Protein AF-A0A2E5V3P9-F1 (afdb_monomer_lite)

Radius of gyration: 15.8 Å; chains: 1; bounding box: 34×38×38 Å

Sequence (160 aa):
MIIDKIPEFDDNQLLNLYRNAIRYLDHAEKRKEAGEILEAISSEWKLRLEQFDKGNYKATTPKIGLLKKMGYVVGQEGVKTVTRHKILDYIMENDLPPVSSPSYMEEWGSPMSRYRYKKLHRVLNAFVTGNQNKENIEKAIIEWKEDIDYIENNWRLKVF

Secondary structure (DSSP, 8-state):
--GGGGGGS-HHHHHHHHHHHHHHTT-TTTHHHHHHHHHHHHHHHHHHHHHHHTTS----S-S--HHHHTT---STTPPPHHHHHHHHHHHHHS-----S-HHHHHTT-STT-HHHHHHHHHHHHHHHHHHTT-TT-HHHHHHHHHHHHHHHHHHHHHH-

Structure (mmCIF, N/CA/C/O backbone):
data_AF-A0A2E5V3P9-F1
#
_entry.id   AF-A0A2E5V3P9-F1
#
loop_
_atom_site.group_PDB
_atom_site.id
_atom_site.type_symbol
_atom_site.label_atom_id
_atom_site.label_alt_id
_atom_site.label_comp_id
_atom_site.label_asym_id
_atom_site.label_entity_id
_atom_site.label_seq_id
_atom_site.pdbx_PDB_ins_code
_atom_site.Cartn_x
_atom_site.Cartn_y
_atom_site.Cartn_z
_atom_site.occupancy
_atom_site.B_iso_or_equiv
_atom_site.auth_seq_id
_atom_site.auth_comp_id
_atom_site.auth_asym_id
_atom_site.auth_atom_id
_atom_site.pdbx_PDB_model_num
ATOM 1 N N . MET A 1 1 ? -3.215 -14.128 -21.647 1.00 78.38 1 MET A N 1
ATOM 2 C CA . MET A 1 1 ? -3.802 -13.941 -20.298 1.00 78.38 1 MET A CA 1
ATOM 3 C C . MET A 1 1 ? -3.854 -12.450 -19.979 1.00 78.38 1 MET A C 1
ATOM 5 O O . MET A 1 1 ? -3.259 -11.677 -20.716 1.00 78.38 1 MET A O 1
ATOM 9 N N . ILE A 1 2 ? -4.591 -12.009 -18.949 1.00 89.75 2 ILE A N 1
ATOM 10 C CA . ILE A 1 2 ? -4.632 -10.573 -18.592 1.00 89.75 2 ILE A CA 1
ATOM 11 C C . ILE A 1 2 ? -3.247 -10.044 -18.188 1.00 89.75 2 ILE A C 1
ATOM 13 O O . ILE A 1 2 ? -2.919 -8.906 -18.503 1.00 89.75 2 ILE A O 1
ATOM 17 N N . ILE A 1 3 ? -2.427 -10.905 -17.577 1.00 93.38 3 ILE A N 1
ATOM 18 C CA . ILE A 1 3 ? -1.049 -10.617 -17.166 1.00 93.38 3 ILE A CA 1
ATOM 19 C C . ILE A 1 3 ? -0.189 -10.166 -18.354 1.00 93.38 3 ILE A C 1
ATOM 21 O O . ILE A 1 3 ? 0.496 -9.156 -18.253 1.00 93.38 3 ILE A O 1
ATOM 25 N N . ASP A 1 4 ? -0.305 -10.828 -19.507 1.00 93.62 4 ASP A N 1
ATOM 26 C CA . ASP A 1 4 ? 0.486 -10.497 -20.705 1.00 93.62 4 ASP A CA 1
ATOM 27 C C . ASP A 1 4 ? 0.190 -9.090 -21.253 1.00 93.62 4 ASP A C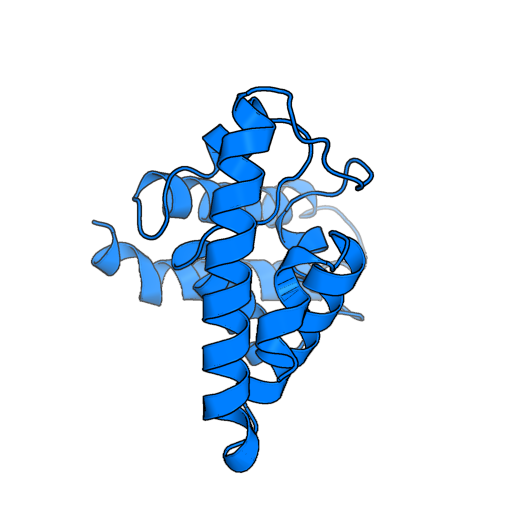 1
ATOM 29 O O . ASP A 1 4 ? 0.988 -8.538 -22.001 1.00 93.62 4 ASP A O 1
ATOM 33 N N . LYS A 1 5 ? -0.957 -8.503 -20.881 1.00 95.12 5 LYS A N 1
ATOM 34 C CA . LYS A 1 5 ? -1.379 -7.162 -21.311 1.00 95.12 5 LYS A CA 1
ATOM 35 C C . LYS A 1 5 ? -0.997 -6.053 -20.329 1.00 95.12 5 LYS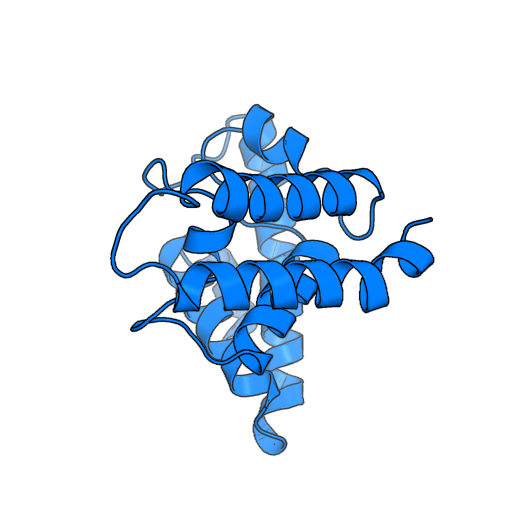 A C 1
ATOM 37 O O . LYS A 1 5 ? -1.192 -4.885 -20.645 1.00 95.12 5 LYS A O 1
ATOM 42 N N . ILE A 1 6 ? -0.471 -6.385 -19.147 1.00 96.19 6 ILE A N 1
ATOM 43 C CA . ILE A 1 6 ? -0.098 -5.407 -18.108 1.00 96.19 6 ILE A CA 1
ATOM 44 C C . ILE A 1 6 ? 0.851 -4.310 -18.631 1.00 96.19 6 ILE A C 1
ATOM 46 O O . ILE A 1 6 ? 0.584 -3.143 -18.337 1.00 96.19 6 ILE A O 1
ATOM 50 N N . PRO A 1 7 ? 1.881 -4.609 -19.448 1.00 95.31 7 PRO A N 1
ATOM 51 C CA . PRO A 1 7 ? 2.762 -3.570 -19.991 1.00 95.31 7 PRO A CA 1
ATOM 52 C C . PRO A 1 7 ? 2.047 -2.556 -20.899 1.00 95.31 7 PRO A C 1
ATOM 54 O O . PRO A 1 7 ? 2.501 -1.424 -21.046 1.00 95.31 7 PRO A O 1
ATOM 57 N N . GLU A 1 8 ? 0.917 -2.939 -21.499 1.00 94.94 8 GLU A N 1
ATOM 58 C CA . GLU A 1 8 ? 0.123 -2.082 -22.390 1.00 94.94 8 GLU A CA 1
ATOM 59 C C . GLU A 1 8 ? -0.844 -1.166 -21.622 1.00 94.94 8 GLU A C 1
ATOM 61 O O . GLU A 1 8 ? -1.415 -0.243 -22.202 1.00 94.94 8 GLU A O 1
ATOM 66 N N . PHE A 1 9 ? -1.066 -1.417 -20.327 1.00 94.75 9 PHE A N 1
ATOM 67 C CA . PHE A 1 9 ? -2.050 -0.683 -19.532 1.00 94.75 9 PHE A CA 1
ATOM 68 C C . PHE A 1 9 ? -1.500 0.669 -19.070 1.00 94.75 9 PHE A C 1
ATOM 70 O O . PHE A 1 9 ? -0.386 0.768 -18.558 1.00 94.75 9 PHE A O 1
ATOM 77 N N . ASP A 1 10 ? -2.305 1.725 -19.150 1.00 92.19 10 ASP A N 1
ATOM 78 C CA . ASP A 1 10 ? -1.975 2.993 -18.496 1.00 92.19 10 ASP A CA 1
ATOM 79 C C . ASP A 1 10 ? -2.029 2.873 -16.953 1.00 92.19 10 ASP A C 1
ATOM 81 O O . ASP A 1 10 ? -2.504 1.877 -16.396 1.00 92.19 10 ASP A O 1
ATOM 85 N N . ASP A 1 11 ? -1.532 3.880 -16.221 1.00 90.56 11 ASP A N 1
ATOM 86 C CA . ASP A 1 11 ? -1.507 3.816 -14.748 1.00 90.56 11 ASP A CA 1
ATOM 87 C C . ASP A 1 11 ? -2.899 3.614 -14.141 1.00 90.56 11 ASP A C 1
ATOM 89 O O . ASP A 1 11 ? -3.039 2.943 -13.119 1.00 90.56 11 ASP A O 1
ATOM 93 N N . ASN A 1 12 ? -3.940 4.215 -14.721 1.00 90.38 12 ASN A N 1
ATOM 94 C CA . ASN A 1 12 ? -5.294 4.127 -14.185 1.00 90.38 12 ASN A CA 1
ATOM 95 C C . ASN A 1 12 ? -5.887 2.738 -14.426 1.00 90.38 12 ASN A C 1
ATOM 97 O O . ASN A 1 12 ? -6.541 2.196 -13.532 1.00 90.38 12 ASN A O 1
ATOM 101 N N . GLN A 1 13 ? -5.621 2.140 -15.586 1.00 94.69 13 GLN A N 1
ATOM 102 C CA . GLN A 1 13 ? -5.967 0.755 -15.887 1.00 94.69 13 GLN A CA 1
ATOM 103 C C . GLN A 1 13 ? -5.260 -0.208 -14.925 1.00 94.69 13 GLN A C 1
ATOM 105 O O . GLN A 1 13 ? -5.933 -1.049 -14.322 1.00 94.69 13 GLN A O 1
ATOM 110 N N . LEU A 1 14 ? -3.954 -0.033 -14.686 1.00 95.62 14 LEU A N 1
ATOM 111 C CA . LEU A 1 14 ? -3.215 -0.839 -13.707 1.00 95.62 14 LEU A CA 1
ATOM 112 C C . LEU A 1 14 ? -3.764 -0.690 -12.292 1.00 95.62 14 LEU A C 1
ATOM 114 O O . LEU A 1 14 ? -3.914 -1.677 -11.581 1.00 95.62 14 LEU A O 1
ATOM 118 N N . LEU A 1 15 ? -4.120 0.521 -11.871 1.00 95.19 15 LEU A N 1
ATOM 119 C CA . LEU A 1 15 ? -4.674 0.742 -10.533 1.00 95.19 15 LEU A CA 1
ATOM 120 C C . LEU A 1 15 ? -6.061 0.144 -10.361 1.00 95.19 15 LEU A C 1
ATOM 122 O O . LEU A 1 15 ? -6.391 -0.342 -9.279 1.00 95.19 15 LEU A O 1
ATOM 126 N N . ASN A 1 16 ? -6.884 0.180 -11.405 1.00 95.62 16 ASN A N 1
ATOM 127 C CA . ASN A 1 16 ? -8.175 -0.490 -11.386 1.00 95.62 16 ASN A CA 1
ATOM 128 C C . ASN A 1 16 ? -7.992 -2.008 -11.306 1.00 95.62 16 ASN A C 1
ATOM 130 O O . ASN A 1 16 ? -8.661 -2.654 -10.497 1.00 95.62 16 ASN A O 1
ATOM 134 N N . LEU A 1 17 ? -7.047 -2.564 -12.070 1.00 97.25 17 LEU A N 1
ATOM 135 C CA . LEU A 1 17 ? -6.703 -3.982 -12.004 1.00 97.25 17 LEU A CA 1
ATOM 136 C C . LEU A 1 17 ? -6.185 -4.371 -10.610 1.00 97.25 17 LEU A C 1
ATOM 138 O O . LEU A 1 17 ? -6.701 -5.313 -10.013 1.00 97.25 17 LEU A O 1
ATOM 142 N N . TYR A 1 18 ? -5.265 -3.586 -10.048 1.00 98.06 18 TYR A N 1
ATOM 143 C CA . TYR A 1 18 ? -4.750 -3.729 -8.686 1.00 98.06 18 TYR A CA 1
ATOM 144 C C . TYR A 1 18 ? -5.877 -3.749 -7.643 1.00 98.06 18 TYR A C 1
ATOM 146 O O . TYR A 1 18 ? -5.974 -4.677 -6.843 1.00 98.06 18 TYR A O 1
ATOM 154 N N . ARG A 1 19 ? -6.784 -2.762 -7.669 1.00 96.69 19 ARG A N 1
ATOM 155 C CA . ARG A 1 19 ? -7.901 -2.674 -6.708 1.00 96.69 19 ARG A CA 1
ATOM 156 C C . ARG A 1 19 ? -8.831 -3.880 -6.803 1.00 96.69 19 ARG A C 1
ATOM 158 O O . ARG A 1 19 ? -9.323 -4.354 -5.778 1.00 96.69 19 ARG A O 1
ATOM 165 N N . ASN A 1 20 ? -9.077 -4.373 -8.015 1.00 96.31 20 ASN A N 1
ATOM 166 C CA . ASN A 1 20 ? -9.874 -5.576 -8.227 1.00 96.31 20 ASN A CA 1
ATOM 167 C C . ASN A 1 20 ? -9.160 -6.814 -7.677 1.00 96.31 20 ASN A C 1
ATOM 169 O O . ASN A 1 20 ? -9.779 -7.595 -6.956 1.00 96.31 20 ASN A O 1
ATOM 173 N N . ALA A 1 21 ? -7.862 -6.956 -7.941 1.00 97.50 21 ALA A N 1
ATOM 174 C CA . ALA A 1 21 ? -7.066 -8.069 -7.440 1.00 97.50 21 ALA A CA 1
ATOM 175 C C . ALA A 1 21 ? -7.000 -8.081 -5.900 1.00 97.50 21 ALA A C 1
ATOM 177 O O . ALA A 1 21 ? -7.278 -9.112 -5.291 1.00 97.50 21 ALA A O 1
ATOM 178 N N . ILE A 1 22 ? -6.792 -6.928 -5.248 1.00 97.88 22 ILE A N 1
ATOM 179 C CA . ILE A 1 22 ? -6.848 -6.804 -3.778 1.00 97.88 22 ILE A CA 1
ATOM 180 C C . ILE A 1 22 ? -8.178 -7.315 -3.208 1.00 97.88 22 ILE A C 1
ATOM 182 O O . ILE A 1 22 ? -8.190 -8.034 -2.206 1.00 97.88 22 ILE A O 1
ATOM 186 N N . ARG A 1 23 ? -9.308 -6.975 -3.844 1.00 94.62 23 ARG A N 1
ATOM 187 C CA . ARG A 1 23 ? -10.634 -7.468 -3.432 1.00 94.62 23 ARG A CA 1
ATOM 188 C C . ARG A 1 23 ? -10.760 -8.976 -3.644 1.00 94.62 23 ARG A C 1
ATOM 190 O O . ARG A 1 23 ? -11.288 -9.669 -2.779 1.00 94.62 23 ARG A O 1
ATOM 197 N N . TYR A 1 24 ? -10.238 -9.499 -4.752 1.00 95.56 24 TYR A N 1
ATOM 198 C CA . TYR A 1 24 ? -10.306 -10.926 -5.067 1.00 95.56 24 TYR A CA 1
ATOM 199 C C . TYR A 1 24 ? -9.414 -11.822 -4.206 1.00 95.56 24 TYR A C 1
ATOM 201 O O . TYR A 1 24 ? -9.665 -13.023 -4.155 1.00 95.56 24 TYR A O 1
ATOM 209 N N . LEU A 1 25 ? -8.484 -11.267 -3.423 1.00 94.19 25 LEU A N 1
ATOM 210 C CA . LEU A 1 25 ? -7.746 -12.041 -2.418 1.00 94.19 25 LEU A CA 1
ATOM 211 C C . LEU A 1 25 ? -8.656 -12.691 -1.356 1.00 94.19 25 LEU A C 1
ATOM 213 O O . LEU A 1 25 ? -8.265 -13.687 -0.754 1.00 94.19 25 LEU A O 1
ATOM 217 N N . ASP A 1 26 ? -9.863 -12.163 -1.109 1.00 90.50 26 ASP A N 1
ATOM 218 C CA . ASP A 1 26 ? -10.840 -12.797 -0.200 1.00 90.50 26 ASP A CA 1
ATOM 219 C C . ASP A 1 26 ? -11.585 -13.982 -0.824 1.00 90.50 26 ASP A C 1
ATOM 221 O O . ASP A 1 26 ? -12.175 -14.790 -0.111 1.00 90.50 26 ASP A O 1
ATOM 225 N N . HIS A 1 27 ? -11.542 -14.126 -2.146 1.00 92.62 27 HIS A N 1
ATOM 226 C CA . HIS A 1 27 ? -12.303 -15.137 -2.865 1.00 92.62 27 HIS A CA 1
ATOM 227 C C . HIS A 1 27 ? -11.428 -16.364 -3.106 1.00 92.62 27 HIS A C 1
ATOM 229 O O . HIS A 1 27 ? -10.507 -16.306 -3.912 1.00 92.62 27 HIS A O 1
ATOM 235 N N . ALA A 1 28 ? -11.716 -17.481 -2.431 1.00 92.19 28 ALA A N 1
ATOM 236 C CA . ALA A 1 28 ? -10.885 -18.691 -2.476 1.00 92.19 28 ALA A CA 1
ATOM 237 C C . ALA A 1 28 ? -10.540 -19.142 -3.909 1.00 92.19 28 ALA A C 1
ATOM 239 O O . ALA A 1 28 ? -9.373 -19.379 -4.209 1.00 92.19 28 ALA A O 1
ATOM 240 N N . GLU A 1 29 ? -11.529 -19.160 -4.804 1.00 95.12 29 GLU A N 1
ATOM 241 C CA . GLU A 1 29 ? -11.367 -19.576 -6.204 1.00 95.12 29 GLU A CA 1
ATOM 242 C C . GLU A 1 29 ? -10.499 -18.618 -7.032 1.00 95.12 29 GLU A C 1
ATOM 244 O O . GLU A 1 29 ? -9.814 -19.046 -7.954 1.00 95.12 29 GLU A O 1
ATOM 249 N N . LYS A 1 30 ? -10.506 -17.321 -6.695 1.00 94.25 30 LYS A N 1
ATOM 250 C CA . LYS A 1 30 ? -9.792 -16.268 -7.438 1.00 94.25 30 LYS A CA 1
ATOM 251 C C . LYS A 1 30 ? -8.503 -15.817 -6.764 1.00 94.25 30 LYS A C 1
ATOM 253 O O . LYS A 1 30 ? -7.753 -15.043 -7.346 1.00 94.25 30 LYS A O 1
ATOM 258 N N . ARG A 1 31 ? -8.229 -16.279 -5.541 1.00 94.88 31 ARG A N 1
ATOM 259 C CA . ARG A 1 31 ? -7.104 -15.816 -4.719 1.00 94.88 31 ARG A CA 1
ATOM 260 C C . ARG A 1 31 ? -5.766 -16.026 -5.416 1.00 94.88 31 ARG A C 1
ATOM 262 O O . ARG A 1 31 ? -4.927 -15.134 -5.367 1.00 94.88 31 ARG A O 1
ATOM 269 N N . LYS A 1 32 ? -5.576 -17.190 -6.045 1.00 96.12 32 LYS A N 1
ATOM 270 C CA . LYS A 1 32 ? -4.332 -17.518 -6.749 1.00 96.12 32 LYS A CA 1
ATOM 271 C C . LYS A 1 32 ? -4.106 -16.573 -7.931 1.00 96.12 32 LYS A C 1
ATOM 273 O O . LYS A 1 32 ? -3.092 -15.891 -7.961 1.00 96.12 32 LYS A O 1
ATOM 278 N N . GLU A 1 33 ? -5.089 -16.471 -8.825 1.00 96.50 33 GLU A N 1
ATOM 279 C CA . GLU A 1 33 ? -5.040 -15.568 -9.984 1.00 96.50 33 GLU A CA 1
ATOM 280 C C . GLU A 1 33 ? -4.851 -14.104 -9.552 1.00 96.50 33 GLU A C 1
ATOM 282 O O . GLU A 1 33 ? -4.043 -13.377 -10.122 1.00 96.50 33 GLU A O 1
ATOM 287 N N . ALA A 1 34 ? -5.547 -13.666 -8.499 1.00 97.00 34 ALA A N 1
ATOM 288 C CA . ALA A 1 34 ? -5.382 -12.328 -7.945 1.00 97.00 34 ALA A CA 1
ATOM 289 C C . ALA A 1 34 ? -3.953 -12.078 -7.437 1.00 97.00 34 ALA A C 1
ATOM 291 O O . ALA A 1 34 ? -3.422 -10.993 -7.655 1.00 97.00 34 ALA A O 1
ATOM 292 N N . GLY A 1 35 ? -3.328 -13.068 -6.792 1.00 97.44 35 GLY A N 1
ATOM 293 C CA . GLY A 1 35 ? -1.927 -12.999 -6.374 1.00 97.44 35 GLY A CA 1
ATOM 294 C C . GLY A 1 35 ? -0.970 -12.859 -7.559 1.00 97.44 35 GLY A C 1
ATOM 295 O O . GLY A 1 35 ? -0.144 -11.952 -7.561 1.00 97.44 35 GLY A O 1
ATOM 296 N N . GLU A 1 36 ? -1.142 -13.683 -8.595 1.00 97.62 36 GLU A N 1
ATOM 297 C CA . GLU A 1 36 ? -0.329 -13.635 -9.823 1.00 97.62 36 GLU A CA 1
ATOM 298 C C . GLU A 1 36 ? -0.466 -12.281 -10.545 1.00 97.62 36 GLU A C 1
ATOM 300 O O . GLU A 1 36 ? 0.517 -11.708 -11.015 1.00 97.62 36 GLU A O 1
ATOM 305 N N . ILE A 1 37 ? -1.678 -11.715 -10.579 1.00 98.00 37 ILE A N 1
ATOM 306 C CA . ILE A 1 37 ? -1.921 -10.372 -11.122 1.00 98.00 37 ILE A CA 1
ATOM 307 C C . ILE A 1 37 ? -1.191 -9.302 -10.300 1.00 98.00 37 ILE A C 1
ATOM 309 O O . ILE A 1 37 ? -0.589 -8.400 -10.878 1.00 98.00 37 ILE A O 1
ATOM 313 N N . LEU A 1 38 ? -1.246 -9.371 -8.967 1.00 98.12 38 LEU A N 1
ATOM 314 C CA . LEU A 1 38 ? -0.577 -8.403 -8.092 1.00 98.12 38 LEU A CA 1
ATOM 315 C C . LEU A 1 38 ? 0.947 -8.451 -8.243 1.00 98.12 38 LEU A C 1
ATOM 317 O O . LEU A 1 38 ? 1.576 -7.399 -8.318 1.00 98.12 38 LEU A O 1
ATOM 321 N N . GLU A 1 39 ? 1.526 -9.646 -8.353 1.00 97.75 39 GLU A N 1
ATOM 322 C CA . GLU A 1 39 ? 2.961 -9.834 -8.591 1.00 97.75 39 GLU A CA 1
ATOM 323 C C . GLU A 1 39 ? 3.398 -9.242 -9.941 1.00 97.75 39 GLU A C 1
ATOM 325 O O . GLU A 1 39 ? 4.397 -8.517 -10.029 1.00 97.75 39 GLU A O 1
ATOM 330 N N . ALA A 1 40 ? 2.608 -9.475 -10.991 1.00 98.12 40 ALA A N 1
ATOM 331 C CA . ALA A 1 40 ? 2.871 -8.907 -12.306 1.00 98.12 40 ALA A CA 1
ATOM 332 C C . ALA A 1 40 ? 2.739 -7.372 -12.320 1.00 98.12 40 ALA A C 1
ATOM 334 O O . ALA A 1 40 ? 3.569 -6.688 -12.917 1.00 98.12 40 ALA A O 1
ATOM 335 N N . ILE A 1 41 ? 1.746 -6.812 -11.616 1.00 98.12 41 ILE A N 1
ATOM 336 C CA . ILE A 1 41 ? 1.597 -5.356 -11.454 1.00 98.12 41 ILE A CA 1
ATOM 337 C C . ILE A 1 41 ? 2.780 -4.764 -10.685 1.00 98.12 41 ILE A C 1
ATOM 339 O O . ILE A 1 41 ? 3.301 -3.728 -11.094 1.00 98.12 41 ILE A O 1
ATOM 343 N N . SER A 1 42 ? 3.221 -5.402 -9.595 1.00 98.00 42 SER A N 1
ATOM 344 C CA . SER A 1 42 ? 4.400 -4.958 -8.841 1.00 98.00 42 SER A CA 1
ATOM 345 C C . SER A 1 42 ? 5.631 -4.904 -9.747 1.00 98.00 42 SER A C 1
ATOM 347 O O . SER A 1 42 ? 6.329 -3.892 -9.789 1.00 98.00 42 SER A O 1
ATOM 349 N N . SER A 1 43 ? 5.856 -5.954 -10.538 1.00 97.81 43 SER A N 1
ATOM 350 C CA . SER A 1 43 ? 6.970 -6.015 -11.492 1.00 97.81 43 SER A CA 1
ATOM 351 C C . SER A 1 43 ? 6.906 -4.890 -12.530 1.00 97.81 43 SER A C 1
ATOM 353 O O . SER A 1 43 ? 7.912 -4.239 -12.803 1.00 97.81 43 SER A O 1
ATOM 355 N N . GLU A 1 44 ? 5.719 -4.602 -13.063 1.00 97.62 44 GLU A N 1
ATOM 356 C CA . GLU A 1 44 ? 5.516 -3.494 -14.000 1.00 97.62 44 GLU A CA 1
ATOM 357 C C . GLU A 1 44 ? 5.752 -2.125 -13.343 1.00 97.62 44 GLU A C 1
ATOM 359 O O . GLU A 1 44 ? 6.399 -1.248 -13.916 1.00 97.62 44 GLU A O 1
ATOM 364 N N . TRP A 1 45 ? 5.281 -1.921 -12.113 1.00 97.00 45 TRP A N 1
ATOM 365 C CA . TRP A 1 45 ? 5.525 -0.678 -11.382 1.00 97.00 45 TRP A CA 1
ATOM 366 C C . TRP A 1 45 ? 6.996 -0.451 -11.066 1.00 97.00 45 TRP A C 1
ATOM 368 O O . TRP A 1 45 ? 7.453 0.687 -11.173 1.00 97.00 45 TRP A O 1
ATOM 378 N N . LYS A 1 46 ? 7.754 -1.509 -10.774 1.00 97.19 46 LYS A N 1
ATOM 379 C CA . LYS A 1 46 ? 9.209 -1.425 -10.648 1.00 97.19 46 LYS A CA 1
ATOM 380 C C . LYS A 1 46 ? 9.854 -0.877 -11.923 1.00 97.19 46 LYS A C 1
ATOM 382 O O . LYS A 1 46 ? 10.604 0.094 -11.857 1.00 97.19 46 LYS A O 1
ATOM 387 N N . LEU A 1 47 ? 9.506 -1.439 -13.084 1.00 96.62 47 LEU A N 1
ATOM 388 C CA . LEU A 1 47 ? 10.014 -0.971 -14.379 1.00 96.62 47 LEU A CA 1
ATOM 389 C C . LEU A 1 47 ? 9.657 0.501 -14.623 1.00 96.62 47 LEU A C 1
ATOM 391 O O . LEU A 1 47 ? 10.499 1.290 -15.056 1.00 96.62 47 LEU A O 1
ATOM 395 N N . ARG A 1 48 ? 8.420 0.900 -14.306 1.00 95.38 48 ARG A N 1
ATOM 396 C CA . ARG A 1 48 ? 7.980 2.293 -14.462 1.00 95.38 48 ARG A CA 1
ATOM 397 C C . ARG A 1 48 ? 8.692 3.246 -13.515 1.00 95.38 48 ARG A C 1
ATOM 399 O O . ARG A 1 48 ? 9.012 4.348 -13.945 1.00 95.38 48 ARG A O 1
ATOM 406 N N . LEU A 1 49 ? 8.955 2.851 -12.269 1.00 94.31 49 LEU A N 1
ATOM 407 C CA . LEU A 1 49 ? 9.731 3.655 -11.321 1.00 94.31 49 LEU A CA 1
ATOM 408 C C . LEU A 1 49 ? 11.160 3.880 -11.826 1.00 94.31 49 LEU A C 1
ATOM 410 O O . LEU A 1 49 ? 11.619 5.016 -11.851 1.00 94.31 49 LEU A O 1
ATOM 414 N N . GLU A 1 50 ? 11.822 2.845 -12.349 1.00 94.62 50 GLU A N 1
ATOM 415 C CA . GLU A 1 50 ? 13.164 2.989 -12.930 1.00 94.62 50 GLU A CA 1
ATOM 416 C C . GLU A 1 50 ? 13.193 3.962 -14.122 1.00 94.62 50 GLU A C 1
ATOM 418 O O . GLU A 1 50 ? 14.167 4.692 -14.316 1.00 94.62 50 GLU A O 1
ATOM 423 N N . GLN A 1 51 ? 12.138 3.984 -14.943 1.00 94.44 51 GLN A N 1
ATOM 424 C CA . GLN A 1 51 ? 12.003 4.958 -16.033 1.00 94.44 51 GLN A CA 1
ATOM 425 C C . GLN A 1 51 ? 11.602 6.348 -15.528 1.00 94.44 51 GLN A C 1
ATOM 427 O O . GLN A 1 51 ? 12.006 7.354 -16.112 1.00 94.44 51 GLN A O 1
ATOM 432 N N . PHE A 1 52 ? 10.828 6.417 -14.446 1.00 91.50 52 PHE A N 1
ATOM 433 C CA . PHE A 1 52 ? 10.404 7.657 -13.803 1.00 91.50 52 PHE A CA 1
ATOM 434 C C . PHE A 1 52 ? 11.597 8.414 -13.223 1.00 91.50 52 PHE A C 1
ATOM 436 O O . PHE A 1 52 ? 11.734 9.608 -13.484 1.00 91.50 52 PHE A O 1
ATOM 443 N N . ASP A 1 53 ? 12.512 7.706 -12.564 1.00 90.00 53 ASP A N 1
ATOM 444 C CA . ASP A 1 53 ? 13.749 8.271 -12.016 1.00 90.00 53 ASP A CA 1
ATOM 445 C C . ASP A 1 53 ? 14.678 8.805 -13.117 1.00 90.00 53 ASP A C 1
ATOM 447 O O . ASP A 1 53 ? 15.342 9.826 -12.947 1.00 90.00 53 ASP A O 1
ATOM 451 N N . LYS A 1 54 ? 14.673 8.164 -14.292 1.00 93.12 54 LYS A N 1
ATOM 452 C CA . LYS A 1 54 ? 15.429 8.602 -15.479 1.00 93.12 54 LYS A CA 1
ATOM 453 C C . LYS A 1 54 ? 14.758 9.749 -16.246 1.00 93.12 54 LYS A C 1
ATOM 455 O O . LYS A 1 54 ? 15.337 10.250 -17.205 1.00 93.12 54 LYS A O 1
ATOM 460 N N . GLY A 1 55 ? 13.540 10.147 -15.870 1.00 90.38 55 GLY A N 1
ATOM 461 C CA . GLY A 1 55 ? 12.747 11.153 -16.587 1.00 90.38 55 GLY A CA 1
ATOM 462 C C . GLY A 1 55 ? 12.089 10.653 -17.882 1.00 90.38 55 GLY A C 1
ATOM 463 O O . GLY A 1 55 ? 11.496 11.448 -18.611 1.00 90.38 55 GLY A O 1
ATOM 464 N N . ASN A 1 56 ? 12.151 9.347 -18.154 1.00 91.19 56 ASN A N 1
ATOM 465 C CA . ASN A 1 56 ? 11.560 8.696 -19.329 1.00 91.19 56 ASN A CA 1
ATOM 466 C C . ASN A 1 56 ? 10.095 8.292 -19.117 1.00 91.19 56 ASN A C 1
ATOM 468 O O . ASN A 1 56 ? 9.426 7.856 -20.051 1.00 91.19 56 ASN A O 1
ATOM 472 N N . TYR A 1 57 ? 9.593 8.427 -17.891 1.00 89.25 57 TYR A N 1
ATOM 473 C CA . TYR A 1 57 ? 8.201 8.191 -17.539 1.00 89.25 57 TYR A CA 1
ATOM 474 C C . TYR A 1 57 ? 7.616 9.426 -16.859 1.00 89.25 57 TYR A C 1
ATOM 476 O O . TYR A 1 57 ? 8.324 10.175 -16.187 1.00 89.25 57 TYR A O 1
ATOM 484 N N . LYS A 1 58 ? 6.308 9.642 -17.003 1.00 84.31 58 LYS A N 1
ATOM 485 C CA . LYS A 1 58 ? 5.576 10.664 -16.250 1.00 84.31 58 LYS A CA 1
ATOM 486 C C . LYS A 1 58 ? 4.368 10.019 -15.604 1.00 84.31 58 LYS A C 1
ATOM 488 O O . LYS A 1 58 ? 3.529 9.457 -16.300 1.00 84.31 58 LYS A O 1
ATOM 493 N N . ALA A 1 59 ? 4.260 10.150 -14.285 1.00 78.25 59 ALA A N 1
ATOM 494 C CA . ALA A 1 59 ? 3.059 9.742 -13.577 1.00 78.25 59 ALA A CA 1
ATOM 495 C C . ALA A 1 59 ? 1.847 10.502 -14.141 1.00 78.25 59 ALA A C 1
ATOM 497 O O . ALA A 1 59 ? 1.812 11.732 -14.148 1.00 78.25 59 ALA A O 1
ATOM 498 N N . THR A 1 60 ? 0.830 9.772 -14.587 1.00 70.06 60 THR A N 1
ATOM 499 C CA . THR A 1 60 ? -0.372 10.345 -15.231 1.00 70.06 60 THR A CA 1
ATOM 500 C C . THR A 1 60 ? -1.353 10.996 -14.247 1.00 70.06 60 THR A C 1
ATOM 502 O O . THR A 1 60 ? -2.460 11.392 -14.610 1.00 70.06 60 THR A O 1
ATOM 505 N N . THR A 1 61 ? -0.992 11.081 -12.966 1.00 57.84 61 THR A N 1
ATOM 506 C CA . THR A 1 61 ? -1.954 11.281 -11.878 1.00 57.84 61 THR A CA 1
ATOM 507 C C . THR A 1 61 ? -1.859 12.679 -11.267 1.00 57.84 61 THR A C 1
ATOM 509 O O . THR A 1 61 ? -0.746 13.144 -11.028 1.00 57.84 61 THR A O 1
ATOM 512 N N . PRO A 1 62 ? -2.993 13.333 -10.924 1.00 55.25 62 PRO A N 1
ATOM 513 C CA . PRO A 1 62 ? -2.989 14.558 -10.116 1.00 55.25 62 PRO A CA 1
ATOM 514 C C . PRO A 1 62 ? -2.262 14.376 -8.768 1.00 55.25 62 PRO A C 1
ATOM 516 O O . PRO A 1 62 ? -2.000 13.248 -8.354 1.00 55.25 62 PRO A O 1
ATOM 519 N N . LYS A 1 63 ? -1.983 15.486 -8.059 1.00 64.81 63 LYS A N 1
ATOM 520 C CA . LYS A 1 63 ? -1.335 15.561 -6.723 1.00 64.81 63 LYS A CA 1
ATOM 521 C C . LYS A 1 63 ? -2.142 14.869 -5.595 1.00 64.81 63 LYS A C 1
ATOM 523 O O . LYS A 1 63 ? -2.471 15.482 -4.585 1.00 64.81 63 LYS A O 1
ATOM 528 N N . ILE A 1 64 ? -2.508 13.603 -5.762 1.00 75.00 64 ILE A N 1
ATOM 529 C CA . ILE A 1 64 ? -3.158 12.756 -4.761 1.00 75.00 64 ILE A CA 1
ATOM 530 C C . ILE A 1 64 ? -2.071 11.882 -4.126 1.00 75.00 64 ILE A C 1
ATOM 532 O O . ILE A 1 64 ? -1.240 11.316 -4.832 1.00 75.00 64 ILE A O 1
ATOM 536 N N . GLY A 1 65 ? -2.064 11.770 -2.794 1.00 88.12 65 GLY A N 1
ATOM 537 C CA . GLY A 1 65 ? -1.077 10.960 -2.073 1.00 88.12 65 GLY A CA 1
ATOM 538 C C . GLY A 1 65 ? -1.188 9.458 -2.367 1.00 88.12 65 GLY A C 1
ATOM 539 O O . GLY A 1 65 ? -2.268 8.959 -2.699 1.00 88.12 65 GLY A O 1
ATOM 540 N N . LEU A 1 66 ? -0.078 8.730 -2.182 1.00 94.62 66 LEU A N 1
ATOM 541 C CA . LEU A 1 66 ? 0.040 7.301 -2.499 1.00 94.62 66 LEU A CA 1
ATOM 542 C C . LEU A 1 66 ? -1.103 6.451 -1.923 1.00 94.62 66 LEU A C 1
ATOM 544 O O . LEU A 1 66 ? -1.726 5.704 -2.665 1.00 94.62 66 LEU A O 1
ATOM 548 N N . LEU A 1 67 ? -1.430 6.582 -0.632 1.00 96.56 67 LEU A N 1
ATOM 549 C CA . LEU A 1 67 ? -2.470 5.756 0.005 1.00 96.56 67 LEU A CA 1
ATOM 550 C C . LEU A 1 67 ? -3.816 5.887 -0.719 1.00 96.56 67 LEU A C 1
ATOM 552 O O . LEU A 1 67 ? -4.428 4.893 -1.105 1.00 96.56 67 LEU A O 1
ATOM 556 N N . LYS A 1 68 ? -4.246 7.122 -0.993 1.00 93.88 68 LYS A N 1
ATOM 557 C CA . LYS A 1 68 ? -5.491 7.373 -1.724 1.00 93.88 68 LYS A CA 1
ATOM 558 C C . LYS A 1 68 ? -5.413 6.840 -3.158 1.00 93.88 68 LYS A C 1
ATOM 560 O O . LYS A 1 68 ? -6.404 6.309 -3.659 1.00 93.88 68 LYS A O 1
ATOM 565 N N . LYS A 1 69 ? -4.246 6.924 -3.809 1.00 93.19 69 LYS A N 1
ATOM 566 C CA . LYS A 1 69 ? -4.010 6.339 -5.139 1.00 93.19 69 LYS A CA 1
ATOM 567 C C . LYS A 1 69 ? -4.180 4.816 -5.123 1.00 93.19 69 LYS A C 1
ATOM 569 O O . LYS A 1 69 ? -4.913 4.290 -5.962 1.00 93.19 69 LYS A O 1
ATOM 574 N N . MET A 1 70 ? -3.650 4.151 -4.101 1.00 96.44 70 MET A N 1
ATOM 575 C CA . MET A 1 70 ? -3.833 2.719 -3.829 1.00 96.44 70 MET A CA 1
ATOM 576 C C . MET A 1 70 ? -5.261 2.365 -3.366 1.00 96.44 70 MET A C 1
ATOM 578 O O . MET A 1 70 ? -5.591 1.205 -3.174 1.00 96.44 70 MET A O 1
ATOM 582 N N . GLY A 1 71 ? -6.165 3.339 -3.226 1.00 96.12 71 GLY A N 1
ATOM 583 C CA . GLY A 1 71 ? -7.554 3.086 -2.838 1.00 96.12 71 GLY A CA 1
ATOM 584 C C . GLY A 1 71 ? -7.763 2.903 -1.335 1.00 96.12 71 GLY A C 1
ATOM 585 O O . GLY A 1 71 ? -8.845 2.487 -0.928 1.00 96.12 71 GLY A O 1
ATOM 586 N N . TYR A 1 72 ? -6.771 3.247 -0.510 1.00 97.81 72 TYR A N 1
ATOM 587 C CA . TYR A 1 72 ? -6.939 3.328 0.936 1.00 97.81 72 TYR A CA 1
ATOM 588 C C . TYR A 1 72 ? -7.854 4.509 1.286 1.00 97.81 72 TYR A C 1
ATOM 590 O O . TYR A 1 72 ? -7.551 5.668 0.974 1.00 97.81 72 TYR A O 1
ATOM 598 N N . VAL A 1 73 ? -8.996 4.207 1.904 1.00 96.81 73 VAL A N 1
ATOM 599 C CA . VAL A 1 73 ? -10.010 5.179 2.328 1.00 96.81 73 VAL A CA 1
ATOM 600 C C . VAL A 1 73 ? -10.622 4.707 3.646 1.00 96.81 73 VAL A C 1
ATOM 602 O O . VAL A 1 73 ? -10.988 3.539 3.767 1.00 96.81 73 VAL A O 1
ATOM 605 N N . VAL A 1 74 ? -10.750 5.630 4.596 1.00 96.94 74 VAL A N 1
ATOM 606 C CA . VAL A 1 74 ? -11.406 5.461 5.904 1.00 96.94 74 VAL A CA 1
ATOM 607 C C . VAL A 1 74 ? -12.637 6.371 5.998 1.00 96.94 74 VAL A C 1
ATOM 609 O O . VAL A 1 74 ? -12.859 7.218 5.129 1.00 96.94 74 VAL A O 1
ATOM 612 N N . GLY A 1 75 ? -13.405 6.248 7.075 1.00 95.56 75 GLY A N 1
ATOM 613 C CA . GLY A 1 75 ? -14.574 7.062 7.374 1.00 95.56 75 GLY A CA 1
ATOM 614 C C . GLY A 1 75 ? -15.863 6.457 6.827 1.00 95.56 75 GLY A C 1
ATOM 615 O O . GLY A 1 75 ? -15.988 5.243 6.659 1.00 95.56 75 GLY A O 1
ATOM 616 N N .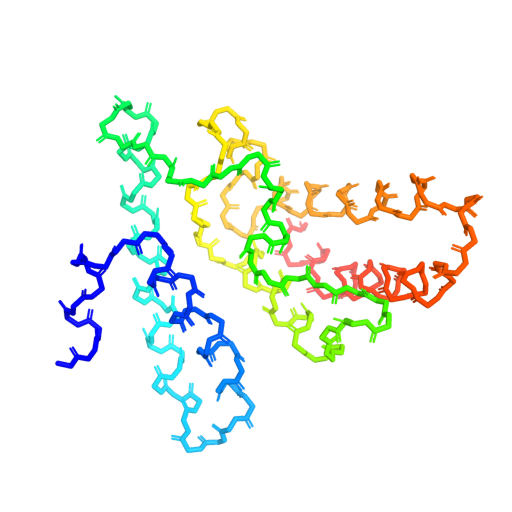 GLN A 1 76 ? -16.873 7.298 6.602 1.00 92.75 76 GLN A N 1
ATOM 617 C CA . GLN A 1 76 ? -18.205 6.824 6.202 1.00 92.75 76 GLN A CA 1
ATOM 618 C C . GLN A 1 76 ? -18.177 6.079 4.863 1.00 92.75 76 GLN A C 1
ATOM 620 O O . GLN A 1 76 ? -18.650 4.951 4.791 1.00 92.75 76 GLN A O 1
ATOM 625 N N . GLU A 1 77 ? -17.468 6.634 3.879 1.00 91.81 77 GLU A N 1
ATOM 626 C CA . GLU A 1 77 ? -17.232 6.027 2.560 1.00 91.81 77 GLU A CA 1
ATOM 627 C C . GLU A 1 77 ? -15.939 5.183 2.514 1.00 91.81 77 GLU A C 1
ATOM 629 O O . GLU A 1 77 ? -15.312 5.010 1.464 1.00 91.81 77 GLU A O 1
ATOM 634 N N . GLY A 1 78 ? -15.476 4.719 3.679 1.00 93.88 78 GLY A N 1
ATOM 635 C CA . GLY A 1 78 ? -14.263 3.922 3.825 1.00 93.88 78 GLY A CA 1
ATOM 636 C C . GLY A 1 78 ? -14.415 2.499 3.292 1.00 93.88 78 GLY A C 1
ATOM 637 O O . GLY A 1 78 ? -15.506 1.927 3.260 1.00 93.88 78 GLY A O 1
ATOM 638 N N . VAL A 1 79 ? -13.294 1.889 2.902 1.00 96.12 79 VAL A N 1
ATOM 639 C CA . VAL A 1 79 ? -13.268 0.448 2.613 1.00 96.12 79 VAL A CA 1
ATOM 640 C C . VAL A 1 79 ? -13.171 -0.345 3.919 1.00 96.12 79 VAL A C 1
ATOM 642 O O . VAL A 1 79 ? -12.709 0.164 4.942 1.00 96.12 79 VAL A O 1
ATOM 645 N N . LYS A 1 80 ? -13.600 -1.613 3.887 1.00 96.50 80 LYS A N 1
ATOM 646 C CA . LYS A 1 80 ? -13.570 -2.514 5.052 1.00 96.50 80 LYS A CA 1
ATOM 647 C C . LYS A 1 80 ? -12.150 -2.650 5.613 1.00 96.50 80 LYS A C 1
ATOM 649 O O . LYS A 1 80 ? -11.199 -2.695 4.834 1.00 96.50 80 LYS A O 1
ATOM 654 N N . THR A 1 81 ? -12.025 -2.846 6.927 1.00 97.69 81 THR A N 1
ATOM 655 C CA . THR A 1 81 ? -10.747 -3.054 7.638 1.00 97.69 81 THR A CA 1
ATOM 656 C C . THR A 1 81 ? -9.850 -4.087 6.955 1.00 97.69 81 THR A C 1
ATOM 658 O O . THR A 1 81 ? -8.701 -3.797 6.648 1.00 97.69 81 THR A O 1
ATOM 661 N N . VAL A 1 82 ? -10.395 -5.251 6.583 1.00 97.00 82 VAL A N 1
ATOM 662 C CA . VAL A 1 82 ? -9.644 -6.304 5.869 1.00 97.00 82 VAL A CA 1
ATOM 663 C C . VAL A 1 82 ? -9.050 -5.799 4.548 1.00 97.00 82 VAL A C 1
ATOM 665 O O . VAL A 1 82 ? -7.914 -6.115 4.211 1.00 97.00 82 VAL A O 1
ATOM 668 N N . THR A 1 83 ? -9.793 -4.986 3.794 1.00 97.81 83 THR A N 1
ATOM 669 C CA . THR A 1 83 ? -9.298 -4.394 2.546 1.00 97.81 83 THR A CA 1
ATOM 670 C C . THR A 1 83 ? -8.240 -3.328 2.818 1.00 97.81 83 THR A C 1
ATOM 672 O O . THR A 1 83 ? -7.241 -3.291 2.105 1.00 97.81 83 THR A O 1
ATOM 675 N N . ARG A 1 84 ? -8.417 -2.490 3.851 1.00 98.50 84 ARG A N 1
ATOM 676 C CA . ARG A 1 84 ? -7.400 -1.508 4.259 1.00 98.50 84 ARG A CA 1
ATOM 677 C C . ARG A 1 84 ? -6.092 -2.197 4.621 1.00 98.50 84 ARG A C 1
ATOM 679 O O . ARG A 1 84 ? -5.066 -1.848 4.052 1.00 98.50 84 ARG A O 1
ATOM 686 N N . HIS A 1 85 ? -6.144 -3.222 5.467 1.00 98.56 85 HIS A N 1
ATOM 687 C 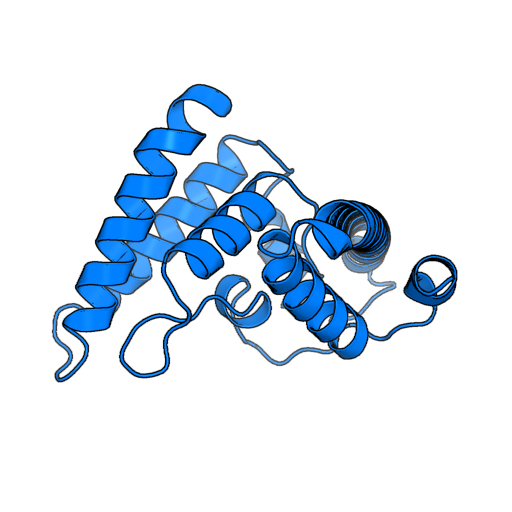CA . HIS A 1 85 ? -4.975 -3.992 5.888 1.00 98.56 85 HIS A CA 1
ATOM 688 C C . HIS A 1 85 ? -4.233 -4.613 4.700 1.00 98.56 85 HIS A C 1
ATOM 690 O O . HIS A 1 85 ? -3.029 -4.432 4.591 1.00 98.56 85 HIS A O 1
ATOM 696 N N . LYS A 1 86 ? -4.939 -5.207 3.728 1.00 98.56 86 LYS A N 1
ATOM 697 C CA . LYS A 1 86 ? -4.310 -5.712 2.492 1.00 98.56 86 LYS A CA 1
ATOM 698 C C . LYS A 1 86 ? -3.623 -4.631 1.667 1.00 98.56 86 LYS A C 1
ATOM 700 O O . LYS A 1 86 ? -2.583 -4.887 1.073 1.00 98.56 86 LYS A O 1
ATOM 705 N N . ILE A 1 87 ? -4.209 -3.435 1.588 1.00 98.75 87 ILE A N 1
ATOM 706 C CA . ILE A 1 87 ? -3.576 -2.307 0.894 1.00 98.75 87 ILE A CA 1
ATOM 707 C C . ILE A 1 87 ? -2.304 -1.890 1.638 1.00 98.75 87 ILE A C 1
ATOM 709 O O . ILE A 1 87 ? -1.282 -1.643 1.002 1.00 98.75 87 ILE A O 1
ATOM 713 N N . LEU A 1 88 ? -2.354 -1.830 2.969 1.00 98.75 88 LEU A N 1
ATOM 714 C CA . LEU A 1 88 ? -1.207 -1.496 3.810 1.00 98.75 88 LEU A CA 1
ATOM 715 C C . LEU A 1 88 ? -0.090 -2.548 3.704 1.00 98.75 88 LEU A C 1
ATOM 717 O O . LEU A 1 88 ? 1.065 -2.171 3.522 1.00 98.75 88 LEU A O 1
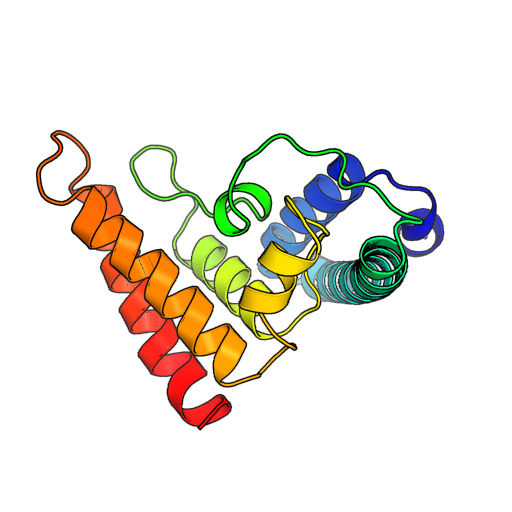ATOM 721 N N . ASP A 1 89 ? -0.432 -3.838 3.721 1.00 98.62 89 ASP A N 1
ATOM 722 C CA . ASP A 1 89 ? 0.507 -4.944 3.503 1.00 98.62 89 ASP A CA 1
ATOM 723 C C . ASP A 1 89 ? 1.121 -4.871 2.106 1.00 98.62 89 ASP A C 1
ATOM 725 O O . ASP A 1 89 ? 2.340 -4.896 1.964 1.00 98.62 89 ASP A O 1
ATOM 729 N N . TYR A 1 90 ? 0.302 -4.651 1.072 1.00 98.69 90 TYR A N 1
ATOM 730 C CA . TYR A 1 90 ? 0.809 -4.476 -0.285 1.00 98.69 90 TYR A CA 1
ATOM 731 C C . TYR A 1 90 ? 1.802 -3.308 -0.367 1.00 98.69 90 TYR A C 1
ATOM 733 O O . TYR A 1 90 ? 2.866 -3.448 -0.966 1.00 98.69 90 TYR A O 1
ATOM 741 N N . ILE A 1 91 ? 1.484 -2.164 0.256 1.00 98.56 91 ILE A N 1
ATOM 742 C CA . ILE A 1 91 ? 2.383 -1.002 0.312 1.00 98.56 91 ILE A CA 1
ATOM 743 C C . ILE A 1 91 ? 3.688 -1.341 1.039 1.00 98.56 91 ILE A C 1
ATOM 745 O O . ILE A 1 91 ? 4.720 -0.758 0.720 1.00 98.56 91 ILE A O 1
ATOM 749 N N . MET A 1 92 ? 3.681 -2.247 2.010 1.00 98.56 92 MET A N 1
ATOM 750 C CA . MET A 1 92 ? 4.900 -2.685 2.684 1.00 98.56 92 MET A CA 1
ATOM 751 C C . MET A 1 92 ? 5.724 -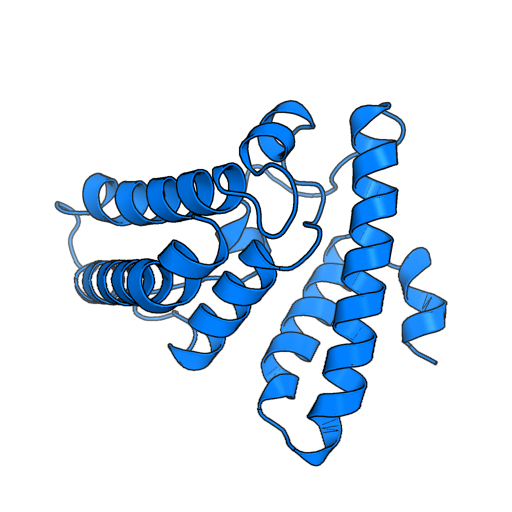3.655 1.832 1.00 98.56 92 MET A C 1
ATOM 753 O O . MET A 1 92 ? 6.948 -3.540 1.812 1.00 98.56 92 MET A O 1
ATOM 757 N N . GLU A 1 93 ? 5.076 -4.574 1.120 1.00 97.94 93 GLU A N 1
ATOM 758 C CA . GLU A 1 93 ? 5.705 -5.739 0.478 1.00 97.94 93 GLU A CA 1
ATOM 759 C C . GLU A 1 93 ? 6.136 -5.524 -0.969 1.00 97.94 93 GLU A C 1
ATOM 761 O O . GLU A 1 93 ? 7.055 -6.199 -1.427 1.00 97.94 93 GLU A O 1
ATOM 766 N N . ASN A 1 94 ? 5.490 -4.607 -1.687 1.00 98.31 94 ASN A N 1
ATOM 767 C CA . ASN A 1 94 ? 5.577 -4.549 -3.143 1.00 98.31 94 ASN A CA 1
ATOM 768 C C . ASN A 1 94 ? 6.117 -3.210 -3.652 1.00 98.31 94 ASN A C 1
ATOM 770 O O . ASN A 1 94 ? 6.184 -2.193 -2.941 1.00 98.31 94 ASN A O 1
ATOM 774 N N . ASP A 1 95 ? 6.493 -3.216 -4.926 1.00 97.56 95 ASP A N 1
ATOM 775 C CA . ASP A 1 95 ? 6.785 -2.002 -5.668 1.00 97.56 95 ASP A CA 1
ATOM 776 C C . ASP A 1 95 ? 5.509 -1.171 -5.840 1.00 97.56 95 ASP A C 1
ATOM 778 O O . ASP A 1 95 ? 4.380 -1.672 -5.839 1.00 97.56 95 ASP A O 1
ATOM 782 N N . LEU A 1 96 ? 5.693 0.144 -5.906 1.00 96.44 96 LEU A N 1
ATOM 783 C CA . LEU A 1 96 ? 4.610 1.119 -5.842 1.00 96.44 96 LEU A CA 1
ATOM 784 C C . LEU A 1 96 ? 4.428 1.803 -7.195 1.00 96.44 96 LEU A C 1
ATOM 786 O O . LEU A 1 96 ? 5.409 2.011 -7.905 1.00 96.44 96 LEU A O 1
ATOM 790 N N . PRO A 1 97 ? 3.207 2.235 -7.544 1.00 95.06 97 PRO A N 1
ATOM 791 C CA . PRO A 1 97 ? 3.014 3.024 -8.749 1.00 95.06 97 PRO A CA 1
ATOM 792 C C . PRO A 1 97 ? 3.814 4.335 -8.663 1.00 95.06 97 PRO A C 1
ATOM 794 O O . PRO A 1 97 ? 3.888 4.932 -7.582 1.00 95.06 97 PRO A O 1
ATOM 797 N N . PRO A 1 98 ? 4.331 4.854 -9.790 1.00 92.81 98 PRO A N 1
ATOM 798 C CA . PRO A 1 98 ? 4.848 6.214 -9.846 1.00 92.81 98 PRO A CA 1
ATOM 799 C C . PRO A 1 98 ? 3.769 7.223 -9.426 1.00 92.81 98 PRO A C 1
ATOM 801 O O . PRO A 1 98 ? 2.694 7.304 -10.027 1.00 92.81 98 PRO A O 1
ATOM 804 N N . VAL A 1 99 ? 4.047 8.014 -8.388 1.00 90.94 99 VAL A N 1
ATOM 805 C CA . VAL A 1 99 ? 3.152 9.067 -7.890 1.00 90.94 99 VAL A CA 1
ATOM 806 C C . VAL A 1 99 ? 3.943 10.352 -7.689 1.00 90.94 99 VAL A C 1
ATOM 808 O O . VAL A 1 99 ? 5.023 10.344 -7.111 1.00 90.94 99 VAL A O 1
ATOM 811 N N . SER A 1 100 ? 3.368 11.483 -8.102 1.00 88.25 100 SER A N 1
ATOM 812 C CA . SER A 1 100 ? 3.944 12.822 -7.929 1.00 88.25 100 SER A CA 1
ATOM 813 C C . SER A 1 100 ? 5.304 13.012 -8.617 1.00 88.25 100 SER A C 1
ATOM 815 O O . SER A 1 100 ? 5.333 13.421 -9.774 1.00 88.25 100 SER A O 1
ATOM 817 N N . SER A 1 101 ? 6.418 12.749 -7.930 1.00 89.88 101 SER A N 1
ATOM 818 C CA . SER A 1 101 ? 7.789 12.976 -8.409 1.00 89.88 101 SER A CA 1
ATOM 819 C C . SER A 1 101 ? 8.719 11.841 -7.969 1.00 89.88 101 SER A C 1
ATOM 821 O O . SER A 1 101 ? 8.420 11.191 -6.965 1.00 89.88 101 SER A O 1
ATOM 823 N N . PRO A 1 102 ? 9.862 11.631 -8.650 1.00 91.56 102 PRO A N 1
ATOM 824 C CA . PRO A 1 102 ? 10.884 10.676 -8.211 1.00 91.56 102 PRO A CA 1
ATOM 825 C C . PRO A 1 102 ? 11.288 10.886 -6.747 1.00 91.56 102 PRO A C 1
ATOM 827 O O . PRO A 1 102 ? 11.158 9.984 -5.929 1.00 91.56 102 PRO A O 1
ATOM 830 N N . SER A 1 103 ? 11.585 12.132 -6.367 1.00 91.62 103 SER A N 1
ATOM 831 C CA . SER A 1 103 ? 11.916 12.508 -4.984 1.00 91.62 103 SER A CA 1
ATOM 832 C C . SER A 1 103 ? 10.823 12.180 -3.959 1.00 91.62 103 SER A C 1
ATOM 834 O O . SER A 1 103 ? 11.116 11.861 -2.811 1.00 91.62 103 SER A O 1
ATOM 836 N N . TYR A 1 104 ? 9.546 12.234 -4.352 1.00 92.00 104 TYR A N 1
ATOM 837 C CA . TYR A 1 104 ? 8.448 11.822 -3.479 1.00 92.00 104 TYR A CA 1
ATOM 838 C C . TYR A 1 104 ? 8.411 10.300 -3.307 1.00 92.00 104 TYR A C 1
ATOM 840 O O . TYR A 1 104 ? 8.097 9.814 -2.220 1.00 92.00 104 TYR A O 1
ATOM 848 N N . MET A 1 105 ? 8.712 9.544 -4.366 1.00 94.25 105 MET A N 1
ATOM 849 C CA . MET A 1 105 ? 8.764 8.083 -4.315 1.00 94.25 105 MET A CA 1
ATOM 850 C C . MET A 1 105 ? 9.994 7.575 -3.561 1.00 94.25 105 MET A C 1
ATOM 852 O O . MET A 1 105 ? 9.876 6.592 -2.830 1.00 94.25 105 MET A O 1
ATOM 856 N N . GLU A 1 106 ? 11.121 8.288 -3.623 1.00 94.00 106 GLU A N 1
ATOM 857 C CA . GLU A 1 106 ? 12.298 8.018 -2.791 1.00 94.00 106 GLU A CA 1
ATOM 858 C C . GLU A 1 106 ? 11.942 8.009 -1.301 1.00 94.00 106 GLU A C 1
ATOM 860 O O . GLU A 1 106 ? 12.394 7.116 -0.590 1.00 94.00 106 GLU A O 1
ATOM 865 N N . GLU A 1 107 ? 11.057 8.910 -0.838 1.00 95.06 107 GLU A N 1
ATOM 866 C CA . GLU A 1 107 ? 10.577 8.941 0.554 1.00 95.06 107 GLU A CA 1
ATOM 867 C C . GLU A 1 107 ? 9.858 7.654 1.001 1.00 95.06 107 GLU A C 1
ATOM 869 O O . GLU A 1 107 ? 9.682 7.443 2.203 1.00 95.06 107 GLU A O 1
ATOM 874 N N . TRP A 1 108 ? 9.410 6.807 0.072 1.00 96.44 108 TRP A N 1
ATOM 875 C CA . TRP A 1 108 ? 8.814 5.510 0.388 1.00 96.44 108 TRP A CA 1
ATOM 876 C C . TRP A 1 108 ? 9.856 4.394 0.501 1.00 96.44 108 TRP A C 1
ATOM 878 O O . TRP A 1 108 ? 9.580 3.396 1.160 1.00 96.44 108 TRP A O 1
ATOM 888 N N . GLY A 1 109 ? 11.059 4.548 -0.055 1.00 95.94 109 GLY A N 1
ATOM 889 C CA . GLY A 1 109 ? 12.126 3.542 -0.007 1.00 95.94 109 GLY A CA 1
ATOM 890 C C . GLY A 1 109 ? 11.761 2.214 -0.666 1.00 95.94 109 GLY A C 1
ATOM 891 O O . GLY A 1 109 ? 10.713 2.081 -1.295 1.00 95.94 109 GLY A O 1
ATOM 892 N N . SER A 1 110 ? 12.623 1.209 -0.509 1.00 96.69 110 SER A N 1
ATOM 893 C CA . SER A 1 110 ? 12.412 -0.123 -1.083 1.00 96.69 110 SER A CA 1
ATOM 894 C C . SER A 1 110 ? 11.357 -0.940 -0.319 1.00 96.69 110 SER A C 1
ATOM 896 O O . SER A 1 110 ? 11.107 -0.668 0.867 1.00 96.69 110 SER A O 1
ATOM 898 N N . PRO A 1 111 ? 10.748 -1.951 -0.967 1.00 98.00 111 PRO A N 1
ATOM 899 C CA . PRO A 1 111 ? 9.862 -2.896 -0.297 1.00 98.00 111 PRO A CA 1
ATOM 900 C C . PRO A 1 111 ? 10.515 -3.549 0.930 1.00 98.00 111 PRO A C 1
ATOM 902 O O . PRO A 1 111 ? 11.728 -3.759 0.969 1.00 98.00 111 PRO A O 1
ATOM 905 N N . MET A 1 112 ? 9.706 -3.827 1.953 1.00 97.31 112 MET A N 1
ATOM 906 C CA . MET A 1 112 ? 10.091 -4.421 3.243 1.00 97.31 112 MET A CA 1
ATOM 907 C C . MET A 1 112 ? 11.197 -3.676 4.012 1.00 97.31 112 MET A C 1
ATOM 909 O O . MET A 1 112 ? 11.790 -4.211 4.947 1.00 97.31 112 MET A O 1
ATOM 913 N N . SER A 1 113 ? 11.483 -2.420 3.666 1.00 97.88 113 SER A N 1
ATOM 914 C CA . SER A 1 113 ? 12.506 -1.642 4.360 1.00 97.88 113 SER A CA 1
ATOM 915 C C . SER A 1 113 ? 11.970 -0.953 5.619 1.00 97.88 113 SER A C 1
ATOM 917 O O . SER A 1 113 ? 10.811 -0.533 5.706 1.00 97.88 113 SER A O 1
ATOM 919 N N . ARG A 1 114 ? 12.869 -0.707 6.583 1.00 97.31 114 ARG A N 1
ATOM 920 C CA . ARG A 1 114 ? 12.591 0.171 7.739 1.00 97.31 114 ARG A CA 1
ATOM 921 C C . ARG A 1 114 ? 12.132 1.564 7.310 1.00 97.31 114 ARG A C 1
ATOM 923 O O . ARG A 1 114 ? 11.384 2.215 8.035 1.00 97.31 114 ARG A O 1
ATOM 930 N N . TYR A 1 115 ? 12.607 2.040 6.162 1.00 97.00 115 TYR A N 1
ATOM 931 C CA . TYR A 1 115 ? 12.257 3.353 5.641 1.00 97.00 115 TYR A CA 1
ATOM 932 C C . TYR A 1 115 ? 10.806 3.387 5.137 1.00 97.00 115 TYR A C 1
ATOM 934 O O . TYR A 1 115 ? 10.056 4.274 5.548 1.00 97.00 115 TYR A O 1
ATOM 942 N N . ARG A 1 116 ? 10.373 2.358 4.390 1.00 98.12 116 ARG A N 1
ATOM 943 C CA . ARG A 1 116 ? 8.972 2.151 3.974 1.00 98.12 116 ARG A CA 1
ATOM 944 C C . ARG A 1 116 ? 8.027 2.107 5.170 1.00 98.12 116 ARG A C 1
ATOM 946 O O . ARG A 1 116 ? 7.045 2.848 5.197 1.00 98.12 116 ARG A O 1
ATOM 953 N N . TYR A 1 117 ? 8.383 1.332 6.197 1.00 98.50 117 TYR A N 1
ATOM 954 C CA . TYR A 1 117 ? 7.635 1.270 7.455 1.00 98.50 117 TYR A CA 1
ATOM 955 C C . TYR A 1 117 ? 7.488 2.651 8.104 1.00 98.50 117 TYR A C 1
ATOM 957 O O . TYR A 1 117 ? 6.375 3.100 8.376 1.00 98.50 117 TYR A O 1
ATOM 965 N N . LYS A 1 118 ? 8.604 3.364 8.313 1.00 98.06 118 LYS A N 1
ATOM 966 C CA . LYS A 1 118 ? 8.593 4.695 8.941 1.00 98.06 118 LYS A CA 1
ATOM 967 C C . LYS A 1 118 ? 7.783 5.702 8.128 1.00 98.06 118 LYS A C 1
ATOM 969 O O . LYS A 1 118 ? 7.078 6.522 8.712 1.00 98.06 118 LYS A O 1
ATOM 974 N N . LYS A 1 119 ? 7.867 5.656 6.794 1.00 97.94 119 LYS A N 1
ATOM 975 C CA . LYS A 1 119 ? 7.080 6.520 5.910 1.00 97.94 119 LYS A CA 1
ATOM 976 C C . LYS A 1 119 ? 5.587 6.244 6.053 1.00 97.94 119 LYS A C 1
ATOM 978 O O . LYS A 1 119 ? 4.839 7.196 6.266 1.00 97.94 119 LYS A O 1
ATOM 983 N N . LEU A 1 120 ? 5.168 4.980 5.972 1.00 98.38 120 LEU A N 1
ATOM 984 C CA . LEU A 1 120 ? 3.765 4.592 6.105 1.00 98.38 120 LEU A CA 1
ATOM 985 C C . LEU A 1 120 ? 3.206 4.985 7.479 1.00 98.38 120 LEU A C 1
ATOM 987 O O . LEU A 1 120 ? 2.188 5.672 7.558 1.00 98.38 120 LEU A O 1
ATOM 991 N N . HIS A 1 121 ? 3.927 4.638 8.547 1.00 97.94 121 HIS A N 1
ATOM 992 C CA . HIS A 1 121 ? 3.566 4.969 9.926 1.00 97.94 121 HIS A CA 1
ATOM 993 C C . HIS A 1 121 ? 3.439 6.485 10.143 1.00 97.94 121 HIS A C 1
ATOM 995 O O . HIS A 1 121 ? 2.442 6.957 10.694 1.00 97.94 121 HIS A O 1
ATOM 1001 N N . ARG A 1 122 ? 4.387 7.277 9.621 1.00 98.06 122 ARG A N 1
ATOM 1002 C CA . ARG A 1 122 ? 4.330 8.749 9.661 1.00 98.06 122 ARG A CA 1
ATOM 1003 C C . ARG A 1 122 ? 3.110 9.300 8.924 1.00 98.06 122 ARG A C 1
ATOM 1005 O O . ARG A 1 122 ? 2.488 10.236 9.416 1.00 98.06 122 ARG A O 1
ATOM 1012 N N . VAL A 1 123 ? 2.778 8.757 7.750 1.00 97.50 123 VAL A N 1
ATOM 1013 C CA . VAL A 1 123 ? 1.622 9.210 6.958 1.00 97.50 123 VAL A CA 1
ATOM 1014 C C . VAL A 1 123 ? 0.313 8.964 7.711 1.00 97.50 123 VAL A C 1
ATOM 1016 O O . VAL A 1 123 ? -0.501 9.881 7.798 1.00 97.50 123 VAL A O 1
ATOM 1019 N N . LEU A 1 124 ? 0.128 7.781 8.303 1.00 98.12 124 LEU A N 1
ATOM 1020 C CA . LEU A 1 124 ? -1.071 7.476 9.092 1.00 98.12 124 LEU A CA 1
ATOM 1021 C C . LEU A 1 124 ? -1.183 8.381 10.332 1.00 98.12 124 LEU A C 1
ATOM 1023 O O . LEU A 1 124 ? -2.235 8.971 10.575 1.00 98.12 124 LEU A O 1
ATOM 1027 N N . ASN A 1 125 ? -0.082 8.594 11.062 1.00 97.88 125 ASN A N 1
ATOM 1028 C CA . ASN A 1 125 ? -0.059 9.521 12.202 1.00 97.88 125 ASN A CA 1
ATOM 1029 C C . ASN A 1 125 ? -0.367 10.972 11.802 1.00 97.88 125 ASN A C 1
ATOM 1031 O O . ASN A 1 125 ? -1.047 11.699 12.532 1.00 97.88 125 ASN A O 1
ATOM 1035 N N . ALA A 1 126 ? 0.098 11.408 10.629 1.00 96.94 126 ALA A N 1
ATOM 1036 C CA . ALA A 1 126 ? -0.231 12.726 10.096 1.00 96.94 126 ALA A CA 1
ATOM 1037 C C . ALA A 1 126 ? -1.729 12.858 9.769 1.00 96.94 126 ALA A C 1
ATOM 1039 O O . ALA A 1 126 ? -2.295 13.937 9.940 1.00 96.94 126 ALA A O 1
ATOM 1040 N N . PHE A 1 127 ? -2.397 11.777 9.351 1.00 95.94 127 PHE A N 1
ATOM 1041 C CA . PHE A 1 127 ? -3.847 11.795 9.162 1.00 95.94 127 PHE A CA 1
ATOM 1042 C C . PHE A 1 127 ? -4.601 11.953 10.482 1.00 95.94 127 PHE A C 1
ATOM 1044 O O . PHE A 1 127 ? -5.525 12.763 10.543 1.00 95.94 127 PHE A O 1
ATOM 1051 N N . VAL A 1 128 ? -4.178 11.268 11.546 1.00 96.12 128 VAL A N 1
ATOM 1052 C CA . VAL A 1 128 ? -4.780 11.428 12.879 1.00 96.12 128 VAL A CA 1
ATOM 1053 C C . VAL A 1 128 ? -4.591 12.859 13.385 1.00 96.12 128 VAL A C 1
ATOM 1055 O O . VAL A 1 128 ? -5.563 13.562 13.661 1.00 96.12 128 VAL A O 1
ATOM 1058 N N . THR A 1 129 ? -3.344 13.325 13.458 1.00 95.56 129 THR A N 1
ATOM 1059 C CA . THR A 1 129 ? -3.018 14.639 14.039 1.00 95.56 129 THR A CA 1
ATOM 1060 C C . THR A 1 129 ? -3.574 15.800 13.214 1.00 95.56 129 THR A C 1
ATOM 1062 O O . THR A 1 129 ? -4.078 16.770 13.777 1.00 95.56 129 THR A O 1
ATOM 1065 N N . GLY A 1 130 ? -3.568 15.690 11.883 1.00 94.00 130 GLY A N 1
ATOM 1066 C CA . GLY A 1 130 ? -4.089 16.717 10.978 1.00 94.00 130 GLY A CA 1
ATOM 1067 C C . GLY A 1 130 ? -5.617 16.834 10.943 1.00 94.00 130 GLY A C 1
ATOM 1068 O O . GLY A 1 130 ? -6.139 17.802 10.387 1.00 94.00 130 GLY A O 1
ATOM 1069 N N . ASN A 1 131 ? -6.348 15.869 11.510 1.00 92.62 131 ASN A N 1
ATOM 1070 C CA . ASN A 1 131 ? -7.813 15.861 11.500 1.00 92.62 131 ASN A CA 1
ATOM 1071 C C . ASN A 1 131 ? -8.448 15.804 12.896 1.00 92.62 131 ASN A C 1
ATOM 1073 O O . ASN A 1 131 ? -9.665 15.873 12.981 1.00 92.62 131 ASN A O 1
ATOM 1077 N N . GLN A 1 132 ? -7.666 15.754 13.977 1.00 86.38 132 GLN A N 1
ATOM 1078 C CA . GLN A 1 132 ? -8.165 15.606 15.355 1.00 86.38 132 GLN A CA 1
ATOM 1079 C C . GLN A 1 132 ? -9.234 16.628 15.790 1.00 86.38 132 GLN A C 1
ATOM 1081 O O . GLN A 1 132 ? -10.043 16.321 16.655 1.00 86.38 132 GLN A O 1
ATOM 1086 N N . ASN A 1 133 ? -9.248 17.819 15.184 1.00 88.19 133 ASN A N 1
ATOM 1087 C CA . ASN A 1 133 ? -10.166 18.913 15.523 1.00 88.19 133 ASN A CA 1
ATOM 1088 C C . ASN A 1 133 ? -11.295 19.106 14.494 1.00 88.19 133 ASN A C 1
ATOM 1090 O O . ASN A 1 133 ? -11.956 20.141 14.512 1.00 88.19 133 ASN A O 1
ATOM 1094 N N . LYS A 1 134 ? -11.467 18.186 13.537 1.00 89.31 134 LYS A N 1
ATOM 1095 C CA . LYS A 1 134 ? -12.525 18.294 12.523 1.00 89.31 134 LYS A CA 1
ATOM 1096 C C . LYS A 1 134 ? -13.771 17.546 12.973 1.00 89.31 134 LYS A C 1
ATOM 1098 O O . LYS A 1 134 ? -13.675 16.456 13.521 1.00 89.31 134 LYS A O 1
ATOM 1103 N N . GLU A 1 135 ? -14.930 18.116 12.680 1.00 88.31 135 GLU A N 1
ATOM 1104 C CA . GLU A 1 135 ? -16.221 17.473 12.920 1.00 88.31 135 GLU A CA 1
ATOM 1105 C C . GLU A 1 135 ? -16.462 16.322 11.929 1.00 88.31 135 GLU A C 1
ATOM 1107 O O . GLU A 1 135 ? -15.991 16.366 10.787 1.00 88.31 135 GLU A O 1
ATOM 1112 N N . ASN A 1 136 ? -17.240 15.316 12.343 1.00 87.75 136 ASN A N 1
ATOM 1113 C CA . ASN A 1 136 ? -17.672 14.179 11.515 1.00 87.75 136 ASN A CA 1
ATOM 1114 C C . ASN A 1 136 ? -16.522 13.294 10.993 1.00 87.75 136 ASN A C 1
ATOM 1116 O O . ASN A 1 136 ? -16.653 12.623 9.963 1.00 87.75 136 ASN A O 1
ATOM 1120 N N . ILE A 1 137 ? -15.380 13.294 11.684 1.00 92.50 137 ILE A N 1
ATOM 1121 C CA . ILE A 1 137 ? -14.178 12.535 11.309 1.00 92.50 137 ILE A CA 1
ATOM 1122 C C . ILE A 1 137 ? -13.819 11.454 12.339 1.00 92.50 137 ILE A C 1
ATOM 1124 O O . ILE A 1 137 ? -12.823 10.750 12.180 1.00 92.50 137 ILE A O 1
ATOM 1128 N N . GLU A 1 138 ? -14.634 11.284 13.380 1.00 93.88 138 GLU A N 1
ATOM 1129 C CA . GLU A 1 138 ? -14.375 10.417 14.532 1.00 93.88 138 GLU A CA 1
ATOM 1130 C C . GLU A 1 138 ? -14.137 8.972 14.084 1.00 93.88 138 GLU A C 1
ATOM 1132 O O . GLU A 1 138 ? -13.152 8.350 14.480 1.00 93.88 138 GLU A O 1
ATOM 1137 N N . LYS A 1 139 ? -14.979 8.471 13.168 1.00 95.56 139 LYS A N 1
ATOM 1138 C CA . LYS A 1 139 ? -14.812 7.141 12.565 1.00 95.56 139 LYS A CA 1
ATOM 1139 C C . LYS A 1 139 ? -13.469 7.009 11.842 1.00 95.56 139 LYS A C 1
ATOM 1141 O O . LYS A 1 139 ? -12.777 6.017 12.025 1.00 95.56 139 LYS A O 1
ATOM 1146 N N . ALA A 1 140 ? -13.089 8.005 11.043 1.00 96.69 140 ALA A N 1
ATOM 1147 C CA . ALA A 1 140 ? -11.823 7.977 10.313 1.00 96.69 140 ALA A CA 1
ATOM 1148 C C . ALA A 1 140 ? -10.614 8.021 11.261 1.00 96.69 140 ALA A C 1
ATOM 1150 O O . ALA A 1 140 ? -9.637 7.321 11.021 1.00 96.69 140 ALA A O 1
ATOM 1151 N N . ILE A 1 141 ? -10.690 8.782 12.361 1.00 96.75 141 ILE A N 1
ATOM 1152 C CA . ILE A 1 141 ? -9.651 8.798 13.403 1.00 96.75 141 ILE A CA 1
ATOM 1153 C C . ILE A 1 141 ? -9.500 7.427 14.057 1.00 96.75 141 ILE A C 1
ATOM 1155 O O . ILE A 1 141 ? -8.368 6.986 14.249 1.00 96.75 141 ILE A O 1
ATOM 1159 N N . ILE A 1 142 ? -10.610 6.771 14.407 1.00 97.19 142 ILE A N 1
ATOM 1160 C CA . ILE A 1 142 ? -10.587 5.421 14.982 1.00 97.19 142 ILE A CA 1
ATOM 1161 C C . ILE A 1 142 ? -9.925 4.457 13.998 1.00 97.19 142 ILE A C 1
ATOM 1163 O O . ILE A 1 142 ? -8.947 3.811 14.354 1.00 97.19 142 ILE A O 1
ATOM 1167 N N . GLU A 1 143 ? -10.377 4.441 12.745 1.00 98.50 143 GLU A N 1
ATOM 1168 C CA . GLU A 1 143 ? -9.832 3.541 11.727 1.00 98.50 143 GLU A CA 1
ATOM 1169 C C . GLU A 1 143 ? -8.348 3.810 11.435 1.00 98.50 143 GLU A C 1
ATOM 1171 O O . GLU A 1 143 ? -7.580 2.866 11.294 1.00 98.50 143 GLU A O 1
ATOM 1176 N N . TRP A 1 144 ? -7.897 5.070 11.404 1.00 98.50 144 TRP A N 1
ATOM 1177 C CA . TRP A 1 144 ? -6.467 5.372 11.275 1.00 98.50 144 TRP A CA 1
ATOM 1178 C C . TRP A 1 144 ? -5.650 4.854 12.458 1.00 98.50 144 TRP A C 1
ATOM 1180 O O . TRP A 1 144 ? -4.537 4.381 12.247 1.00 98.50 144 TRP A O 1
ATOM 1190 N N . LYS A 1 145 ? -6.168 4.950 13.688 1.00 98.25 145 LYS A N 1
ATOM 1191 C CA . LYS A 1 145 ? -5.488 4.426 14.881 1.00 98.25 145 LYS A CA 1
ATOM 1192 C C . LYS A 1 145 ? -5.412 2.900 14.857 1.00 98.25 145 LYS A C 1
ATOM 1194 O O . LYS A 1 145 ? -4.332 2.361 15.053 1.00 98.25 145 LYS A O 1
ATOM 1199 N N . GLU A 1 146 ? -6.511 2.228 14.524 1.00 98.56 146 GLU A N 1
ATOM 1200 C CA . GLU A 1 146 ? -6.537 0.770 14.341 1.00 98.56 146 GLU A CA 1
ATOM 1201 C C . GLU A 1 146 ? -5.542 0.319 13.264 1.00 98.56 146 GLU A C 1
ATOM 1203 O O . GLU A 1 146 ? -4.815 -0.656 13.445 1.00 98.56 146 GLU A O 1
ATOM 1208 N N . ASP A 1 147 ? -5.470 1.053 12.154 1.00 98.75 147 ASP A N 1
ATOM 1209 C CA . ASP A 1 147 ? -4.555 0.748 11.059 1.00 98.75 147 ASP A CA 1
ATOM 1210 C C . ASP A 1 147 ? -3.077 1.015 11.450 1.00 98.75 147 ASP A C 1
ATOM 1212 O O . ASP A 1 147 ? -2.178 0.314 10.978 1.00 98.75 147 ASP A O 1
ATOM 1216 N N . ILE A 1 148 ? -2.800 1.990 12.333 1.00 98.69 148 ILE A N 1
ATOM 1217 C CA . ILE A 1 148 ? -1.470 2.186 12.944 1.00 98.69 148 ILE A CA 1
ATOM 1218 C C . ILE A 1 148 ? -1.119 0.983 13.820 1.00 98.69 148 ILE A C 1
ATOM 1220 O O . ILE A 1 148 ? -0.051 0.399 13.626 1.00 98.69 148 ILE A O 1
ATOM 1224 N N . ASP A 1 149 ? -2.019 0.576 14.718 1.00 98.62 149 ASP A N 1
ATOM 1225 C CA . ASP A 1 149 ? -1.822 -0.586 15.590 1.00 98.62 149 ASP A CA 1
ATOM 1226 C C . ASP A 1 149 ? -1.595 -1.858 14.760 1.00 98.62 149 ASP A C 1
ATOM 1228 O O . ASP A 1 149 ? -0.722 -2.674 15.068 1.00 98.62 149 ASP A O 1
ATOM 1232 N N . TYR A 1 150 ? -2.329 -2.023 13.655 1.00 98.62 150 TYR A N 1
ATOM 1233 C CA . TYR A 1 150 ? -2.126 -3.123 12.718 1.00 98.62 150 TYR A CA 1
ATOM 1234 C C . TYR A 1 150 ? -0.703 -3.132 12.151 1.00 98.62 150 TYR A C 1
ATOM 1236 O O . TYR A 1 150 ? -0.032 -4.167 12.191 1.00 98.62 150 TYR A O 1
ATOM 1244 N N . ILE A 1 151 ? -0.215 -1.990 11.657 1.00 98.00 151 ILE A N 1
ATOM 1245 C CA . ILE A 1 151 ? 1.145 -1.877 11.120 1.00 98.00 151 ILE A CA 1
ATOM 1246 C C . ILE A 1 151 ? 2.197 -2.139 12.203 1.00 98.00 151 ILE A C 1
ATOM 1248 O O . ILE A 1 151 ? 3.153 -2.876 11.960 1.00 98.00 151 ILE A O 1
ATOM 1252 N N . GLU A 1 152 ? 2.032 -1.598 13.407 1.00 98.00 152 GLU A N 1
ATOM 1253 C CA . GLU A 1 152 ? 2.981 -1.825 14.500 1.00 98.00 152 GLU A CA 1
ATOM 1254 C C . GLU A 1 152 ? 3.064 -3.305 14.892 1.00 98.00 152 GLU A C 1
ATOM 1256 O O . GLU A 1 152 ? 4.165 -3.843 15.030 1.00 98.00 152 GLU A O 1
ATOM 1261 N N . ASN A 1 153 ? 1.921 -3.982 14.992 1.00 98.00 153 ASN A N 1
ATOM 1262 C CA . ASN A 1 153 ? 1.857 -5.384 15.400 1.00 98.00 153 ASN A CA 1
ATOM 1263 C C . ASN A 1 153 ? 2.356 -6.354 14.319 1.00 98.00 153 ASN A C 1
ATOM 1265 O O . ASN A 1 153 ? 2.938 -7.388 14.645 1.00 98.00 153 ASN A O 1
ATOM 1269 N N . ASN A 1 154 ? 2.153 -6.038 13.035 1.00 97.62 154 ASN A N 1
ATOM 1270 C CA . ASN A 1 154 ? 2.430 -6.975 11.940 1.00 97.62 154 ASN A CA 1
ATOM 1271 C C . ASN A 1 154 ? 3.734 -6.692 11.191 1.00 97.62 154 ASN A C 1
ATOM 1273 O O . ASN A 1 154 ? 4.278 -7.608 10.572 1.00 97.62 154 ASN A O 1
ATOM 1277 N N . TRP A 1 155 ? 4.240 -5.457 11.228 1.00 97.38 155 TRP A N 1
ATOM 1278 C CA . TRP A 1 155 ? 5.378 -5.041 10.403 1.00 97.38 155 TRP A CA 1
ATOM 1279 C C . TRP A 1 155 ? 6.616 -4.645 11.184 1.00 97.38 155 TRP A C 1
ATOM 1281 O O . TRP A 1 155 ? 7.716 -4.824 10.665 1.00 97.38 155 TRP A O 1
ATOM 1291 N N . ARG A 1 156 ? 6.482 -4.162 12.424 1.00 93.88 156 ARG A N 1
ATOM 1292 C CA . ARG A 1 156 ? 7.630 -3.679 13.204 1.00 93.88 156 ARG A CA 1
ATOM 1293 C C . ARG A 1 156 ? 8.736 -4.733 13.301 1.00 93.88 156 ARG A C 1
ATOM 1295 O O . ARG A 1 156 ? 9.857 -4.458 12.907 1.00 93.88 156 ARG A O 1
ATOM 1302 N N . LEU A 1 157 ? 8.433 -5.952 13.742 1.00 94.12 157 LEU A N 1
ATOM 1303 C CA . LEU A 1 157 ? 9.449 -7.011 13.875 1.00 94.12 157 LEU A CA 1
ATOM 1304 C C . LEU A 1 157 ? 9.918 -7.604 12.536 1.00 94.12 157 LEU A C 1
ATOM 1306 O O . LEU A 1 157 ? 10.949 -8.256 12.491 1.00 94.12 157 LEU A O 1
ATOM 1310 N N . LYS A 1 158 ? 9.173 -7.407 11.442 1.00 93.94 158 LYS A N 1
ATOM 1311 C CA . LYS A 1 158 ? 9.575 -7.910 10.118 1.00 93.94 158 LYS A CA 1
ATOM 1312 C C . LYS A 1 158 ? 10.658 -7.047 9.475 1.00 93.94 158 LYS A C 1
ATOM 1314 O O . LYS A 1 158 ? 11.414 -7.535 8.644 1.00 93.94 158 LYS A O 1
ATOM 1319 N N . VAL A 1 159 ? 10.702 -5.761 9.828 1.00 93.38 159 VAL A N 1
ATOM 1320 C CA . VAL A 1 159 ? 11.641 -4.793 9.242 1.00 93.38 159 VAL A CA 1
ATOM 1321 C C . VAL A 1 159 ? 12.741 -4.368 10.216 1.00 93.38 159 VAL A C 1
ATOM 1323 O O . VAL A 1 159 ? 13.746 -3.801 9.783 1.00 93.38 159 VAL A O 1
ATOM 1326 N N . PHE A 1 160 ? 12.571 -4.603 11.521 1.00 83.62 160 PHE A N 1
ATOM 1327 C CA . PHE A 1 160 ? 13.581 -4.347 12.549 1.00 83.62 160 PHE A CA 1
ATOM 1328 C C . PHE A 1 160 ? 14.263 -5.630 12.991 1.00 83.62 160 PHE A C 1
ATOM 1330 O O . PHE A 1 160 ? 15.514 -5.614 12.928 1.00 83.62 160 PHE A O 1
#

Foldseek 3Di:
DVLVCLLVDALVRLLVLLLVLLVCCVPPVCVVVSVVSLQSSLVNQVVQLVCQVVVNHDRPDPQDDQCVSNVQDWAPPGDDLSSNLSSLLSLQAGRGHDHDHNVVSVQCPDHLAPSVLVSSLVVLVCVLVVCVPPPRCVRVNVSSVVSSVSSCVPRVVSHD

pLDDT: mean 94.14, std 6.56, range [55.25, 98.75]